Protein AF-A0A368KTF9-F1 (afdb_monomer)

Structure (mmCIF, N/CA/C/O backbone):
data_AF-A0A368KTF9-F1
#
_entry.id   AF-A0A368KTF9-F1
#
loop_
_atom_site.group_PDB
_atom_site.id
_atom_site.type_symbol
_atom_site.label_atom_id
_atom_site.label_alt_id
_atom_site.label_comp_id
_atom_site.label_asym_id
_atom_site.lab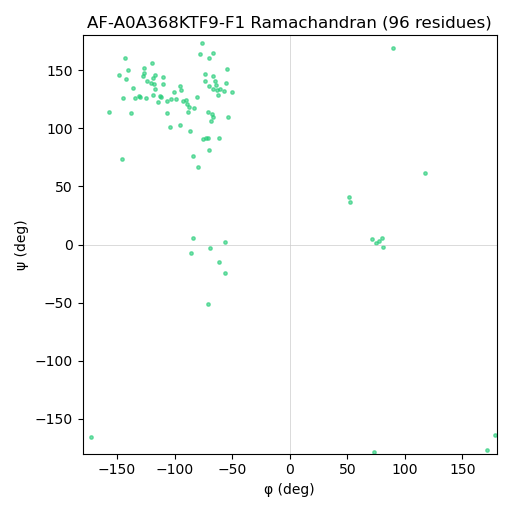el_entity_id
_atom_site.label_seq_id
_atom_site.pdbx_PDB_ins_code
_atom_site.Cartn_x
_atom_site.Cartn_y
_atom_site.Cartn_z
_atom_site.occupancy
_atom_site.B_iso_or_equiv
_atom_site.auth_seq_id
_atom_site.auth_comp_id
_atom_site.auth_asym_id
_atom_site.auth_atom_id
_atom_site.pdbx_PDB_model_num
ATOM 1 N N . MET A 1 1 ? 30.785 -42.432 -39.022 1.00 45.03 1 MET A N 1
ATOM 2 C CA . MET A 1 1 ? 30.966 -41.526 -37.869 1.00 45.03 1 MET A CA 1
ATOM 3 C C . MET A 1 1 ? 30.369 -40.184 -38.248 1.00 45.03 1 MET A C 1
ATOM 5 O O . MET A 1 1 ? 31.052 -39.375 -38.860 1.00 45.03 1 MET A O 1
ATOM 9 N N . THR A 1 2 ? 29.089 -39.973 -37.954 1.00 41.00 2 THR A N 1
ATOM 10 C CA . THR A 1 2 ? 28.430 -38.689 -38.214 1.00 41.00 2 THR A CA 1
ATOM 11 C C . THR A 1 2 ? 27.568 -38.385 -36.999 1.00 41.00 2 THR A C 1
ATOM 13 O O . THR A 1 2 ? 26.686 -39.159 -36.649 1.00 41.00 2 THR A O 1
ATOM 16 N N . SER A 1 3 ? 27.975 -37.333 -36.299 1.00 40.62 3 SER A N 1
ATOM 17 C CA . SER A 1 3 ? 27.625 -36.983 -34.925 1.00 40.62 3 SER A CA 1
ATOM 18 C C . SER A 1 3 ? 26.131 -36.711 -34.725 1.00 40.62 3 SER A C 1
ATOM 20 O O . SER A 1 3 ? 25.543 -35.891 -35.434 1.00 40.62 3 SER A O 1
ATOM 22 N N . GLU A 1 4 ? 25.539 -37.372 -33.730 1.00 46.12 4 GLU A N 1
ATOM 23 C CA . GLU A 1 4 ? 24.207 -37.090 -33.202 1.00 46.12 4 GLU A CA 1
ATOM 24 C C . GLU A 1 4 ? 24.221 -35.734 -32.484 1.00 46.12 4 GLU A C 1
ATOM 26 O O . GLU A 1 4 ? 24.752 -35.589 -31.381 1.00 46.12 4 GLU A O 1
ATOM 31 N N . LYS A 1 5 ? 23.626 -34.712 -33.105 1.00 48.22 5 LYS A N 1
ATOM 32 C CA . LYS A 1 5 ? 23.377 -33.429 -32.441 1.00 48.22 5 LYS A CA 1
ATOM 33 C C . LYS A 1 5 ? 22.197 -33.578 -31.482 1.00 48.22 5 LYS A C 1
ATOM 35 O O . LYS A 1 5 ? 21.050 -33.360 -31.856 1.00 48.22 5 LYS A O 1
ATOM 40 N N . HIS A 1 6 ? 22.498 -33.922 -30.236 1.00 48.19 6 HIS A N 1
ATOM 41 C CA . HIS A 1 6 ? 21.583 -33.736 -29.116 1.00 48.19 6 HIS A CA 1
ATOM 42 C C . HIS A 1 6 ? 21.391 -32.229 -28.873 1.00 48.19 6 HIS A C 1
ATOM 44 O O . HIS A 1 6 ? 22.311 -31.528 -28.455 1.00 48.19 6 HIS A O 1
ATOM 50 N N . PHE A 1 7 ? 20.197 -31.719 -29.182 1.00 59.00 7 PHE A N 1
ATOM 51 C CA . PHE A 1 7 ? 19.770 -30.357 -28.867 1.00 59.00 7 PHE A CA 1
ATOM 52 C C . PHE A 1 7 ? 19.172 -30.355 -27.457 1.00 59.00 7 PHE A C 1
ATOM 54 O O . PHE A 1 7 ? 18.026 -30.749 -27.248 1.00 59.00 7 PHE A O 1
ATOM 61 N N . THR A 1 8 ? 19.977 -29.975 -26.468 1.00 48.00 8 THR A N 1
ATOM 62 C CA . THR A 1 8 ? 19.549 -29.865 -25.071 1.00 48.00 8 THR A CA 1
ATOM 63 C C . THR A 1 8 ? 18.545 -28.722 -24.927 1.00 48.00 8 THR A C 1
ATOM 65 O O . THR A 1 8 ? 18.904 -27.552 -25.048 1.00 48.00 8 THR A O 1
ATOM 68 N N . ILE A 1 9 ? 17.287 -29.045 -24.623 1.00 54.09 9 ILE A N 1
ATOM 69 C CA . ILE A 1 9 ? 16.306 -28.067 -24.142 1.00 54.09 9 ILE A CA 1
ATOM 70 C C . ILE A 1 9 ? 16.700 -27.719 -22.704 1.00 54.09 9 ILE A C 1
ATOM 72 O O . ILE A 1 9 ? 16.303 -28.388 -21.753 1.00 54.09 9 ILE A O 1
ATOM 76 N N . VAL A 1 10 ? 17.508 -26.671 -22.534 1.00 55.19 10 VAL A N 1
ATOM 77 C CA . VAL A 1 10 ? 17.776 -26.067 -21.221 1.00 55.19 10 VAL A CA 1
ATOM 78 C C . VAL A 1 10 ? 16.594 -25.161 -20.862 1.00 55.19 10 VAL A C 1
ATOM 80 O O . VAL A 1 10 ? 16.685 -23.939 -20.835 1.00 55.19 10 VAL A O 1
ATOM 83 N N . GLY A 1 11 ? 15.430 -25.768 -20.649 1.00 53.12 11 GLY A N 1
ATOM 84 C CA . GLY A 1 11 ? 14.258 -25.093 -20.105 1.00 53.12 11 GLY A CA 1
ATOM 85 C C . GLY A 1 11 ? 14.339 -25.077 -18.585 1.00 53.12 11 GLY A C 1
ATOM 86 O O . GLY A 1 11 ? 13.666 -25.869 -17.938 1.00 53.12 11 GLY A O 1
ATOM 87 N N . CYS A 1 12 ? 15.177 -24.219 -18.002 1.00 61.06 12 CYS A N 1
ATOM 88 C CA . CYS A 1 12 ? 15.156 -24.007 -16.554 1.00 61.06 12 CYS A CA 1
ATOM 89 C C . CYS A 1 12 ? 15.483 -22.556 -16.203 1.00 61.06 12 CYS A C 1
ATOM 91 O O . CYS A 1 12 ? 16.556 -22.209 -15.725 1.00 61.06 12 CYS A O 1
ATOM 93 N N . GLY A 1 13 ? 14.514 -21.693 -16.469 1.00 49.16 13 GLY A N 1
ATOM 94 C CA . GLY A 1 13 ? 14.438 -20.362 -15.903 1.00 49.16 13 GLY A CA 1
ATOM 95 C C . GLY A 1 13 ? 12.981 -19.961 -15.972 1.00 49.16 13 GLY A C 1
ATOM 96 O O . GLY A 1 13 ? 12.437 -19.842 -17.066 1.00 49.16 13 GLY A O 1
ATOM 97 N N . LYS A 1 14 ? 12.320 -19.796 -14.821 1.00 50.59 14 LYS A N 1
ATOM 98 C CA . LYS A 1 14 ? 11.083 -19.013 -14.790 1.00 50.59 14 LYS A CA 1
ATOM 99 C C . LYS A 1 14 ? 11.454 -17.680 -15.426 1.00 50.59 14 LYS A C 1
ATOM 101 O O . LYS A 1 14 ? 12.242 -16.941 -14.840 1.00 50.59 14 LYS A O 1
ATOM 106 N N . ALA A 1 15 ? 10.959 -17.417 -16.631 1.00 48.31 15 ALA A N 1
ATOM 107 C CA . ALA A 1 15 ? 11.011 -16.090 -17.205 1.00 48.31 15 ALA A CA 1
ATOM 108 C C . ALA A 1 15 ? 10.192 -15.210 -16.257 1.00 48.31 15 ALA A C 1
ATOM 110 O O . ALA A 1 15 ? 8.967 -15.162 -16.334 1.00 48.31 15 ALA A O 1
ATOM 111 N N . GLY A 1 16 ? 10.865 -14.613 -15.271 1.00 58.62 16 GLY A N 1
ATOM 112 C CA . GLY A 1 16 ? 10.315 -13.466 -14.577 1.00 58.62 16 GLY A CA 1
ATOM 113 C C . GLY A 1 16 ? 9.978 -12.430 -15.640 1.00 58.62 16 GLY A C 1
ATOM 114 O O . GLY A 1 16 ? 10.628 -12.373 -16.684 1.00 58.62 16 GLY A O 1
ATOM 115 N N . ASP A 1 17 ? 8.981 -11.603 -15.373 1.00 67.44 17 ASP A N 1
ATOM 116 C CA . ASP A 1 17 ? 8.581 -10.469 -16.218 1.00 67.44 17 ASP A CA 1
ATOM 117 C C . ASP A 1 17 ? 9.720 -9.457 -16.507 1.00 67.44 17 ASP A C 1
ATOM 119 O O . ASP A 1 17 ? 9.504 -8.454 -17.181 1.00 67.44 17 ASP A O 1
ATOM 123 N N . GLY A 1 18 ? 10.938 -9.716 -16.016 1.00 69.69 18 GLY A N 1
ATOM 124 C CA . GLY A 1 18 ? 12.122 -8.883 -16.170 1.00 69.69 18 GLY A CA 1
ATOM 125 C C . GLY A 1 18 ? 12.111 -7.670 -15.247 1.00 69.69 18 GLY A C 1
ATOM 126 O O . GLY A 1 18 ? 13.034 -6.859 -15.307 1.00 69.69 18 GLY A O 1
ATOM 127 N N . LEU A 1 19 ? 11.094 -7.529 -14.391 1.00 74.94 19 LEU A N 1
ATOM 128 C CA . LEU A 1 19 ? 10.943 -6.373 -13.525 1.00 74.94 19 LEU A CA 1
ATOM 129 C C . LEU A 1 19 ? 11.661 -6.618 -12.202 1.00 74.94 19 LEU A C 1
ATOM 131 O O . LEU A 1 19 ? 11.345 -7.536 -11.446 1.00 74.94 19 LEU A O 1
ATOM 135 N N . HIS A 1 20 ? 12.624 -5.751 -11.904 1.00 85.62 20 HIS A N 1
ATOM 136 C CA . HIS A 1 20 ? 13.218 -5.684 -10.577 1.00 85.62 20 HIS A CA 1
ATOM 137 C C . HIS A 1 20 ? 12.161 -5.238 -9.558 1.00 85.62 20 HIS A C 1
ATOM 139 O O . HIS A 1 20 ? 11.337 -4.375 -9.860 1.00 85.62 20 HIS A O 1
ATOM 145 N N . ARG A 1 21 ? 12.166 -5.814 -8.355 1.00 90.31 21 ARG A N 1
ATOM 146 C CA . ARG A 1 21 ? 11.176 -5.521 -7.313 1.00 90.31 21 ARG A CA 1
ATOM 147 C C . ARG A 1 21 ? 11.861 -5.156 -6.008 1.00 90.31 21 ARG A C 1
ATOM 149 O O . ARG A 1 21 ? 12.910 -5.698 -5.680 1.00 90.31 21 ARG A O 1
ATOM 156 N N . PHE A 1 22 ? 11.240 -4.241 -5.278 1.00 93.38 22 PHE A N 1
ATOM 157 C CA . PHE A 1 22 ? 11.694 -3.753 -3.985 1.00 93.38 22 PHE A CA 1
ATOM 158 C C . PHE A 1 22 ? 10.660 -4.076 -2.916 1.00 93.38 22 PHE A C 1
ATOM 160 O O . PHE A 1 22 ? 9.465 -3.875 -3.138 1.00 93.38 22 PHE A O 1
ATOM 167 N N . SER A 1 23 ? 11.124 -4.516 -1.749 1.00 96.38 23 SER A N 1
ATOM 168 C CA . SER A 1 23 ? 10.276 -4.678 -0.571 1.00 96.38 23 SER A CA 1
ATOM 169 C C . SER A 1 23 ? 9.722 -3.327 -0.122 1.00 96.38 23 SER A C 1
ATOM 171 O O . SER A 1 23 ? 10.474 -2.359 0.023 1.00 96.38 23 SER A O 1
ATOM 173 N N . VAL A 1 24 ? 8.422 -3.273 0.140 1.00 96.81 24 VAL A N 1
ATOM 174 C CA . VAL A 1 24 ? 7.715 -2.115 0.685 1.00 96.81 24 VAL A CA 1
ATOM 175 C C . VAL A 1 24 ? 6.793 -2.580 1.801 1.00 96.81 24 VAL A C 1
ATOM 177 O O . VAL A 1 24 ? 5.946 -3.449 1.607 1.00 96.81 24 VAL A O 1
ATOM 180 N N . SER A 1 25 ? 6.939 -1.972 2.971 1.00 98.06 25 SER A N 1
ATOM 181 C CA . SER A 1 25 ? 6.146 -2.302 4.148 1.00 98.06 25 SER A CA 1
ATOM 182 C C . SER A 1 25 ? 5.812 -1.053 4.954 1.00 98.06 25 SER A C 1
ATOM 184 O O . SER A 1 25 ? 6.434 0.003 4.793 1.00 98.06 25 SER A O 1
ATOM 186 N N . GLY A 1 26 ? 4.793 -1.150 5.802 1.00 97.75 26 GLY A N 1
ATOM 187 C CA . GLY A 1 26 ? 4.401 -0.040 6.659 1.00 97.75 26 GLY A CA 1
ATOM 188 C C . GLY A 1 26 ? 3.094 -0.258 7.405 1.00 97.75 26 GLY A C 1
ATOM 189 O O . GLY A 1 26 ? 2.462 -1.310 7.314 1.00 97.75 26 GLY A O 1
ATOM 190 N N . THR A 1 27 ? 2.695 0.788 8.131 1.00 97.31 27 THR A N 1
ATOM 191 C CA . THR A 1 27 ? 1.471 0.822 8.936 1.00 97.31 27 THR A CA 1
ATOM 192 C C . THR A 1 27 ? 0.516 1.890 8.410 1.00 97.31 27 THR A C 1
ATOM 194 O O . THR A 1 27 ? 0.914 3.032 8.180 1.00 97.31 27 THR A O 1
ATOM 197 N N . VAL A 1 28 ? -0.758 1.541 8.264 1.00 95.62 28 VAL A N 1
ATOM 198 C CA . VAL A 1 28 ? -1.837 2.414 7.801 1.00 95.62 28 VAL A CA 1
ATOM 199 C C . VAL A 1 28 ? -2.795 2.677 8.951 1.00 95.62 28 VAL A C 1
ATOM 201 O O . VAL A 1 28 ? -3.315 1.757 9.583 1.00 95.62 28 VAL A O 1
ATOM 204 N N . THR A 1 29 ? -3.044 3.956 9.211 1.00 93.88 29 THR A N 1
ATOM 205 C CA . THR A 1 29 ? -3.960 4.398 10.261 1.00 93.88 29 THR A CA 1
ATOM 206 C C . THR A 1 29 ? -4.999 5.357 9.701 1.00 93.88 29 THR A C 1
ATOM 208 O O . THR A 1 29 ? -4.750 6.092 8.746 1.00 93.88 29 THR A O 1
ATOM 211 N N . PHE A 1 30 ? -6.170 5.373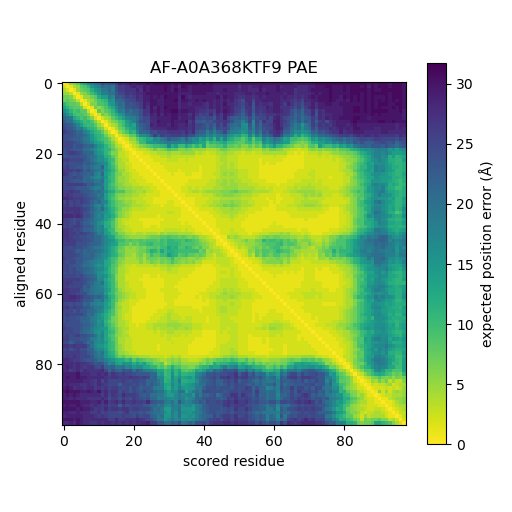 10.326 1.00 89.38 30 PHE A N 1
ATOM 212 C CA . PHE A 1 30 ? -7.209 6.362 10.107 1.00 89.38 30 PHE A CA 1
ATOM 213 C C . PHE A 1 30 ? -7.664 6.897 11.464 1.00 89.38 30 PHE A C 1
ATOM 215 O O . PHE A 1 30 ? -7.971 6.135 12.379 1.00 89.38 30 PHE A O 1
ATOM 222 N N . ARG A 1 31 ? -7.654 8.227 11.626 1.00 89.00 31 ARG A N 1
ATOM 223 C CA . ARG A 1 31 ? -7.946 8.897 12.912 1.00 89.00 31 ARG A CA 1
ATOM 224 C C . ARG A 1 31 ? -7.114 8.343 14.084 1.00 89.00 31 ARG A C 1
ATOM 226 O O . ARG A 1 31 ? -7.628 8.134 15.178 1.00 89.00 31 ARG A O 1
ATOM 233 N N . GLY A 1 32 ? -5.833 8.070 13.830 1.00 90.88 32 GLY A N 1
ATOM 234 C CA . GLY A 1 32 ? -4.886 7.563 14.830 1.00 90.88 32 GLY A CA 1
ATOM 235 C C . GLY A 1 32 ? -5.050 6.084 15.196 1.00 90.88 32 GLY A C 1
ATOM 236 O O . GLY A 1 32 ? -4.294 5.587 16.024 1.00 90.88 32 GLY A O 1
ATOM 237 N N . LYS A 1 33 ? -6.002 5.367 14.588 1.00 91.00 33 LYS A N 1
ATOM 238 C CA . LYS A 1 33 ? -6.224 3.936 14.813 1.00 91.00 33 LYS A CA 1
ATOM 239 C C . LYS A 1 33 ? -5.827 3.131 13.570 1.00 91.00 33 LYS A C 1
ATOM 241 O O . LYS A 1 33 ? -6.143 3.573 12.465 1.00 91.00 33 LYS A O 1
ATOM 246 N N . PRO A 1 34 ? -5.153 1.977 13.710 1.00 93.31 34 PRO A N 1
ATOM 247 C CA . PRO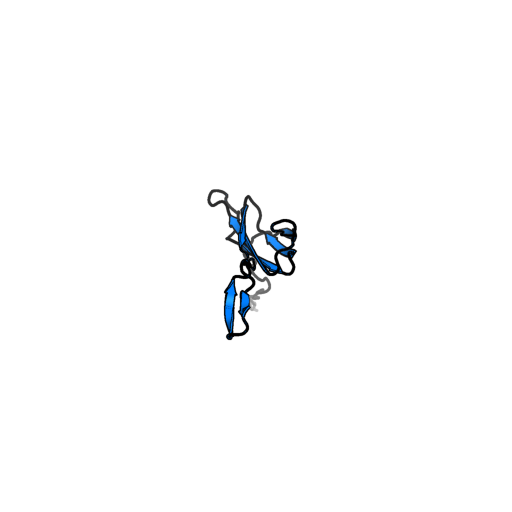 A 1 34 ? -4.905 1.075 12.589 1.00 93.31 34 PRO A CA 1
ATOM 248 C C . PRO A 1 34 ? -6.211 0.685 11.889 1.00 93.31 34 PRO A C 1
ATOM 250 O O . PRO A 1 34 ? -7.220 0.457 12.557 1.00 93.31 34 PRO A O 1
ATOM 253 N N . ILE A 1 35 ? -6.204 0.634 10.556 1.00 92.06 35 ILE A N 1
ATOM 254 C CA . ILE A 1 35 ? -7.327 0.047 9.808 1.00 92.06 35 ILE A CA 1
ATOM 255 C C . ILE A 1 35 ? -7.289 -1.477 9.960 1.00 92.06 35 ILE A C 1
ATOM 257 O O . ILE A 1 35 ? -6.211 -2.056 9.956 1.00 92.06 35 ILE A O 1
ATOM 261 N N . GLU A 1 36 ? -8.435 -2.136 10.109 1.00 91.44 36 GLU A N 1
ATOM 262 C CA . GLU A 1 36 ? -8.471 -3.592 10.321 1.00 91.44 36 GLU A CA 1
ATOM 263 C C . GLU A 1 36 ? -8.089 -4.348 9.043 1.00 91.44 36 GLU A C 1
ATOM 265 O O . GLU A 1 36 ? -7.147 -5.140 9.040 1.00 91.44 36 GLU A O 1
ATOM 270 N N . GLU A 1 37 ? -8.744 -4.006 7.934 1.00 94.12 37 GLU A N 1
ATOM 271 C CA . GLU A 1 37 ? -8.508 -4.599 6.622 1.00 94.12 37 GLU A CA 1
ATOM 272 C C . GLU A 1 37 ? -8.560 -3.542 5.517 1.00 94.12 37 GLU A C 1
ATOM 274 O O . GLU A 1 37 ? -9.278 -2.538 5.593 1.00 94.12 37 GLU A O 1
ATOM 279 N N . GLY A 1 38 ? -7.806 -3.784 4.449 1.00 94.81 38 GLY A N 1
ATOM 280 C CA . GLY A 1 38 ? -7.831 -2.941 3.265 1.00 94.81 38 GLY A CA 1
ATOM 281 C C . GLY A 1 38 ? -6.858 -3.401 2.192 1.00 94.81 38 GLY A C 1
ATOM 282 O O . GLY A 1 38 ? -6.345 -4.519 2.206 1.00 94.81 38 GLY A O 1
ATOM 283 N N . LYS A 1 39 ? -6.586 -2.509 1.246 1.00 97.38 39 LYS A N 1
ATOM 284 C CA . LYS A 1 39 ? -5.555 -2.692 0.227 1.00 97.38 39 LYS A CA 1
ATOM 285 C C . LYS A 1 39 ? -4.843 -1.384 -0.079 1.00 97.38 39 LYS A C 1
ATOM 287 O O . LYS A 1 39 ? -5.461 -0.320 -0.153 1.00 97.38 39 LYS A O 1
ATOM 292 N N . LEU A 1 40 ? -3.546 -1.497 -0.302 1.00 98.19 40 LEU A N 1
ATOM 293 C CA . LEU A 1 40 ? -2.696 -0.495 -0.912 1.00 98.19 40 LEU A CA 1
ATOM 294 C C . LEU A 1 40 ? -2.646 -0.769 -2.418 1.00 98.19 40 LEU A C 1
ATOM 296 O O . LEU A 1 40 ? -2.268 -1.857 -2.844 1.00 98.19 40 LEU A O 1
ATOM 300 N N . VAL A 1 41 ? -3.014 0.219 -3.224 1.00 98.00 41 VAL A N 1
ATOM 301 C CA . VAL A 1 41 ? -2.870 0.201 -4.679 1.00 98.00 41 VAL A CA 1
ATOM 302 C C . VAL A 1 41 ? -1.734 1.144 -5.065 1.00 98.00 41 VAL A C 1
ATOM 304 O O . VAL A 1 41 ? -1.750 2.330 -4.731 1.00 98.00 41 VAL A O 1
ATOM 307 N N . LEU A 1 42 ? -0.743 0.604 -5.772 1.00 96.94 42 LEU A N 1
ATOM 308 C CA . LEU A 1 42 ? 0.387 1.336 -6.333 1.00 96.94 42 LEU A CA 1
ATOM 309 C C . LEU A 1 42 ? 0.161 1.497 -7.832 1.00 96.94 42 LEU A C 1
ATOM 311 O O . LEU A 1 42 ? 0.370 0.563 -8.607 1.00 96.94 42 LEU A O 1
ATOM 315 N N . MET A 1 43 ? -0.285 2.682 -8.240 1.00 95.69 43 MET A N 1
ATOM 316 C CA . MET A 1 43 ? -0.508 2.998 -9.647 1.00 95.69 43 MET A CA 1
ATOM 317 C C . MET A 1 43 ? 0.758 3.593 -10.276 1.00 95.69 43 MET A C 1
ATOM 319 O O . MET A 1 43 ? 1.254 4.612 -9.784 1.00 95.69 43 MET A O 1
ATOM 323 N N . PRO A 1 44 ? 1.287 3.014 -11.366 1.00 92.50 44 PRO A N 1
ATOM 324 C CA . PRO A 1 44 ? 2.434 3.565 -12.075 1.00 92.50 44 PRO A CA 1
ATOM 325 C C . PRO A 1 44 ? 2.082 4.897 -12.743 1.00 92.50 44 PRO A C 1
ATOM 327 O O . PRO A 1 44 ? 0.974 5.092 -13.249 1.00 92.50 44 PRO A O 1
ATOM 330 N N . ASN A 1 45 ? 3.041 5.820 -12.790 1.00 87.56 45 ASN A N 1
ATOM 331 C CA . ASN A 1 45 ? 2.926 6.975 -13.670 1.00 87.56 45 ASN A CA 1
ATOM 332 C C . ASN A 1 45 ? 3.100 6.517 -15.127 1.00 87.56 45 ASN A C 1
ATOM 334 O O . ASN A 1 45 ? 4.189 6.108 -15.517 1.00 87.56 45 ASN A O 1
ATOM 338 N N . SER A 1 46 ? 2.048 6.624 -15.943 1.00 77.25 46 SER A N 1
ATOM 339 C CA . SER A 1 46 ? 2.053 6.162 -17.341 1.00 77.25 46 SER A CA 1
ATOM 340 C C . SER A 1 46 ? 3.072 6.867 -18.243 1.00 77.25 46 SER A C 1
ATOM 342 O O . SER A 1 46 ? 3.361 6.377 -19.331 1.00 77.25 46 SER A O 1
ATOM 344 N N . LYS A 1 47 ? 3.632 8.005 -17.808 1.00 84.94 47 LYS A N 1
ATOM 345 C CA . LYS A 1 47 ? 4.684 8.734 -18.533 1.00 84.94 47 LYS A CA 1
ATOM 346 C C . LYS A 1 47 ? 6.100 8.223 -18.241 1.00 84.94 47 LYS A C 1
ATOM 348 O O . LYS A 1 47 ? 7.042 8.695 -18.869 1.00 84.94 47 LYS A O 1
ATOM 353 N N . GLU A 1 48 ? 6.269 7.309 -17.288 1.00 84.00 48 GLU A N 1
ATOM 354 C CA . GLU A 1 48 ? 7.570 6.782 -16.874 1.00 84.00 48 GLU A CA 1
ATOM 355 C C . GLU A 1 48 ? 7.755 5.352 -17.396 1.00 84.00 48 GLU A C 1
ATOM 357 O O . GLU A 1 48 ? 7.058 4.419 -16.993 1.00 84.00 48 GLU A O 1
ATOM 362 N N . ALA A 1 49 ? 8.700 5.174 -18.321 1.00 79.56 49 ALA A N 1
ATOM 363 C CA . ALA A 1 49 ? 9.042 3.855 -18.837 1.00 79.56 49 ALA A CA 1
ATOM 364 C C . ALA A 1 49 ? 9.621 2.975 -17.717 1.00 79.56 49 ALA A C 1
ATOM 366 O O . ALA A 1 49 ? 10.438 3.428 -16.921 1.00 79.56 49 ALA A O 1
ATOM 367 N N . GLY A 1 50 ? 9.206 1.707 -17.663 1.00 77.38 50 GLY A N 1
ATOM 368 C CA . GLY A 1 50 ? 9.689 0.758 -16.654 1.00 77.38 50 GLY A CA 1
ATOM 369 C C . GLY A 1 50 ? 9.019 0.871 -15.280 1.00 77.38 50 GLY A C 1
ATOM 370 O O . GLY A 1 50 ? 9.395 0.133 -14.374 1.00 77.38 50 GLY A O 1
ATOM 371 N N . ALA A 1 51 ? 7.992 1.718 -15.124 1.00 84.69 51 ALA A N 1
ATOM 372 C CA . ALA A 1 51 ? 7.263 1.874 -13.862 1.00 84.69 51 ALA A CA 1
ATOM 373 C C . ALA A 1 51 ? 6.407 0.656 -13.456 1.00 84.69 51 ALA A C 1
ATOM 375 O O . ALA A 1 51 ? 5.806 0.685 -12.384 1.00 84.69 51 ALA A O 1
ATOM 376 N N . GLY A 1 52 ? 6.355 -0.385 -14.293 1.00 88.00 52 GLY A N 1
ATOM 377 C CA . GLY A 1 52 ? 5.612 -1.618 -14.044 1.00 88.00 52 GLY A CA 1
ATOM 378 C C . GLY A 1 52 ? 4.091 -1.470 -14.179 1.00 88.00 52 GLY A C 1
ATOM 379 O O . GLY A 1 52 ? 3.596 -0.400 -14.535 1.00 88.00 52 GLY A O 1
ATOM 380 N N . PRO A 1 53 ? 3.336 -2.556 -13.943 1.00 91.19 53 PRO A N 1
ATOM 381 C CA . PRO A 1 53 ? 1.878 -2.522 -13.886 1.00 91.19 53 PRO A CA 1
ATOM 382 C C . PRO A 1 53 ? 1.379 -1.918 -12.563 1.00 91.19 53 PRO A C 1
ATOM 384 O O . PRO A 1 53 ? 2.147 -1.686 -11.631 1.00 91.19 53 PRO A O 1
ATOM 387 N N . THR A 1 54 ? 0.064 -1.717 -12.452 1.00 93.88 54 THR A N 1
ATOM 388 C CA . THR A 1 54 ? -0.579 -1.478 -11.151 1.00 93.88 54 THR A CA 1
ATOM 389 C C . THR A 1 54 ? -0.358 -2.673 -10.229 1.00 93.88 54 THR A C 1
ATOM 391 O O . THR A 1 54 ? -0.572 -3.817 -10.632 1.00 93.88 54 THR A O 1
ATOM 394 N N . GLN A 1 55 ? 0.026 -2.407 -8.982 1.00 95.12 55 GLN A N 1
ATOM 395 C CA . GLN A 1 55 ? 0.241 -3.435 -7.963 1.00 95.12 55 GLN A CA 1
ATOM 396 C C . GLN A 1 55 ? -0.734 -3.246 -6.803 1.00 95.12 55 GLN A C 1
ATOM 398 O O . GLN A 1 55 ? -1.093 -2.119 -6.462 1.00 95.12 55 GLN A O 1
ATOM 403 N N . VAL A 1 56 ? -1.170 -4.354 -6.205 1.00 97.62 56 VAL A N 1
ATOM 404 C CA . VAL A 1 56 ? -2.090 -4.363 -5.065 1.00 97.62 56 VAL A CA 1
ATOM 405 C C . VAL A 1 56 ? -1.450 -5.159 -3.938 1.00 97.62 56 VAL A C 1
ATOM 407 O O . VAL A 1 56 ? -1.062 -6.306 -4.142 1.00 97.62 56 VAL A O 1
ATOM 410 N N . ILE A 1 57 ? -1.347 -4.546 -2.763 1.00 98.25 57 ILE A N 1
ATOM 411 C CA . ILE A 1 57 ? -0.821 -5.158 -1.543 1.00 98.25 57 ILE A CA 1
ATOM 412 C C . ILE A 1 57 ? -1.941 -5.134 -0.506 1.00 98.25 57 ILE A C 1
ATOM 414 O O . ILE A 1 57 ? -2.568 -4.096 -0.289 1.00 98.25 57 ILE A O 1
ATOM 418 N N . MET A 1 58 ? -2.226 -6.277 0.109 1.00 97.88 58 MET A N 1
ATOM 419 C CA . MET A 1 58 ? -3.264 -6.366 1.134 1.00 97.88 58 MET A CA 1
ATOM 420 C C . MET A 1 58 ? -2.793 -5.721 2.436 1.00 97.88 58 MET A C 1
ATOM 422 O O . MET A 1 58 ? -1.610 -5.763 2.769 1.00 97.88 58 MET A O 1
ATOM 426 N N . ILE A 1 59 ? -3.735 -5.128 3.162 1.00 97.56 59 ILE A N 1
ATOM 427 C CA . ILE A 1 59 ? -3.512 -4.571 4.492 1.00 97.56 59 ILE A CA 1
ATOM 428 C C . ILE A 1 59 ? -4.301 -5.421 5.477 1.00 97.56 59 ILE A C 1
ATOM 430 O O . ILE A 1 59 ? -5.504 -5.604 5.292 1.00 97.56 59 ILE A O 1
ATOM 434 N N . ALA A 1 60 ? -3.631 -5.903 6.517 1.00 95.88 60 ALA A N 1
ATOM 435 C CA . ALA A 1 60 ? -4.238 -6.652 7.609 1.00 95.88 60 ALA A CA 1
ATOM 436 C C . ALA A 1 60 ? -3.682 -6.144 8.940 1.00 95.88 60 ALA A C 1
ATOM 438 O O . ALA A 1 60 ? -2.475 -5.941 9.072 1.00 95.88 60 ALA A O 1
ATOM 439 N N . ASN A 1 61 ? -4.552 -5.918 9.926 1.00 94.50 61 ASN A N 1
ATOM 440 C CA . ASN A 1 61 ? -4.182 -5.358 11.233 1.00 94.50 61 ASN A CA 1
ATOM 441 C C . ASN A 1 61 ? -3.382 -4.048 11.110 1.00 94.50 61 ASN A C 1
ATOM 443 O O . ASN A 1 61 ? -2.433 -3.785 11.849 1.00 94.50 61 ASN A O 1
ATOM 447 N N . GLY A 1 62 ? -3.743 -3.240 10.116 1.00 95.31 62 GLY A N 1
ATOM 448 C CA . GLY A 1 62 ? -3.098 -1.979 9.785 1.00 95.31 62 GLY A CA 1
ATOM 449 C C . GLY A 1 62 ? -1.718 -2.116 9.166 1.00 95.31 62 GLY A C 1
ATOM 450 O O . GLY A 1 62 ? -1.090 -1.092 8.946 1.00 95.31 62 GLY A O 1
ATOM 451 N N . GLN A 1 63 ? -1.232 -3.319 8.873 1.00 98.19 63 GLN A N 1
ATOM 452 C CA . GLN A 1 63 ? 0.091 -3.542 8.302 1.00 98.19 63 GLN A CA 1
ATOM 453 C C . GLN A 1 63 ? -0.006 -4.014 6.857 1.00 98.19 63 GLN A C 1
ATOM 455 O O . GLN A 1 63 ? -0.902 -4.777 6.499 1.00 98.19 63 GLN A O 1
ATOM 460 N N . PHE A 1 64 ? 0.940 -3.573 6.035 1.00 98.12 64 PHE A N 1
ATOM 461 C CA . PHE A 1 64 ? 1.200 -4.163 4.729 1.00 98.12 64 PHE A CA 1
ATOM 462 C C . PHE A 1 64 ? 2.674 -4.531 4.613 1.00 98.12 64 PHE A C 1
ATOM 464 O O . PHE A 1 64 ? 3.545 -3.841 5.145 1.00 98.12 64 PHE A O 1
ATOM 471 N N . ASP A 1 65 ? 2.925 -5.601 3.874 1.00 98.06 65 ASP A N 1
ATOM 472 C CA . ASP A 1 65 ? 4.246 -6.045 3.454 1.00 98.06 65 ASP A CA 1
ATOM 473 C C . ASP A 1 65 ? 4.100 -6.652 2.056 1.00 98.06 65 ASP A C 1
ATOM 475 O O . ASP A 1 65 ? 3.217 -7.480 1.813 1.00 98.06 65 ASP A O 1
ATOM 479 N N . GLY A 1 66 ? 4.889 -6.171 1.105 1.00 96.69 66 GLY A N 1
ATOM 480 C CA . GLY A 1 66 ? 4.794 -6.593 -0.281 1.00 96.69 66 GLY A CA 1
ATOM 481 C C . GLY A 1 66 ? 5.907 -6.031 -1.147 1.00 96.69 66 GLY A C 1
ATOM 482 O O . GLY A 1 66 ? 6.919 -5.526 -0.668 1.00 96.69 66 GLY A O 1
ATOM 483 N N . GLU A 1 67 ? 5.714 -6.122 -2.458 1.00 95.56 67 GLU A N 1
ATOM 484 C CA . GLU A 1 67 ? 6.717 -5.732 -3.443 1.00 95.56 67 GLU A CA 1
ATOM 485 C C . GLU A 1 67 ? 6.217 -4.595 -4.340 1.00 95.56 67 GLU A C 1
ATOM 487 O O . GLU A 1 67 ? 5.061 -4.582 -4.763 1.00 95.56 67 GLU A O 1
ATOM 492 N N . SER A 1 68 ? 7.114 -3.678 -4.703 1.00 94.50 68 SER A N 1
ATOM 493 C CA . SER A 1 68 ?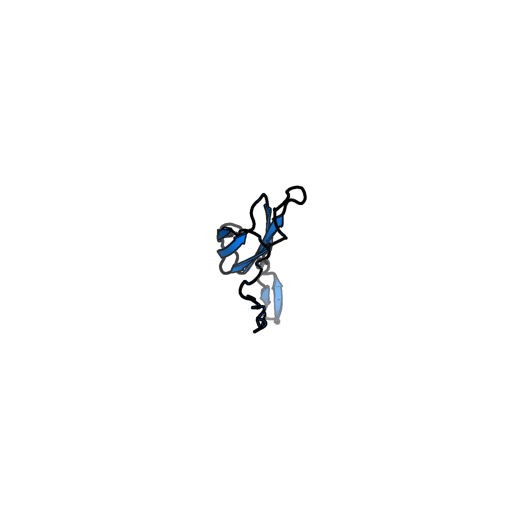 6.889 -2.625 -5.696 1.00 94.50 68 SER A CA 1
ATOM 494 C C . SER A 1 68 ? 7.937 -2.689 -6.800 1.00 94.50 68 SER A C 1
ATOM 496 O O . SER A 1 68 ? 9.126 -2.872 -6.554 1.00 94.50 68 SER A O 1
ATOM 498 N N . THR A 1 69 ? 7.502 -2.465 -8.029 1.00 93.44 69 THR A N 1
ATOM 499 C CA . THR A 1 69 ? 8.375 -2.166 -9.166 1.00 93.44 69 THR A CA 1
ATOM 500 C C . THR A 1 69 ? 8.996 -0.766 -9.022 1.00 93.44 69 THR A C 1
ATOM 502 O O . THR A 1 69 ? 8.461 0.066 -8.272 1.00 93.44 69 THR A O 1
ATOM 505 N N . PRO A 1 70 ? 10.108 -0.466 -9.724 1.00 90.38 70 PRO A N 1
ATOM 506 C CA . PRO A 1 70 ? 10.806 0.813 -9.632 1.00 90.38 70 PRO A CA 1
ATOM 507 C C . PRO A 1 70 ? 9.960 1.957 -10.195 1.00 90.38 70 PRO A C 1
ATOM 509 O O . PRO A 1 70 ? 9.006 1.730 -10.936 1.00 90.38 70 PRO A O 1
ATOM 512 N N . GLY A 1 71 ? 10.340 3.196 -9.892 1.00 90.44 71 GLY A N 1
ATOM 513 C CA . GLY A 1 71 ? 9.741 4.395 -10.484 1.00 90.44 71 GLY A CA 1
ATOM 514 C C . GLY A 1 71 ? 8.544 4.948 -9.717 1.00 90.44 71 GLY A C 1
ATOM 515 O O . GLY A 1 71 ? 8.027 4.316 -8.789 1.00 90.44 71 GLY A O 1
ATOM 516 N N . LYS A 1 72 ? 8.097 6.153 -10.085 1.00 92.81 72 LYS A N 1
ATOM 517 C CA . LYS A 1 72 ? 7.101 6.901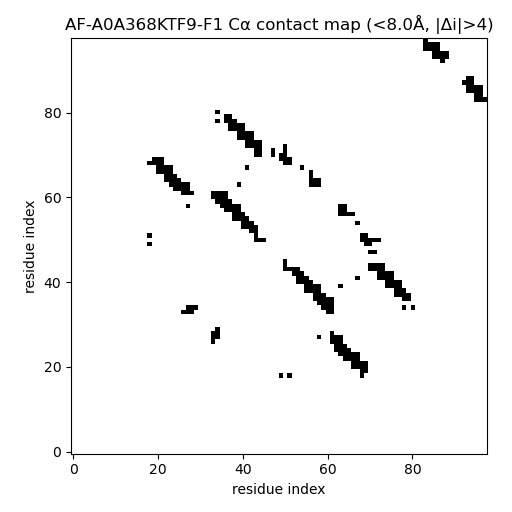 -9.304 1.00 92.81 72 LYS A CA 1
ATOM 518 C C . LYS A 1 72 ? 5.742 6.201 -9.302 1.00 92.81 72 LYS A C 1
ATOM 520 O O . LYS A 1 72 ? 5.227 5.799 -10.348 1.00 92.81 72 LYS A O 1
ATOM 525 N N . LYS A 1 73 ? 5.140 6.112 -8.114 1.00 94.31 73 LYS A N 1
ATOM 526 C CA . LYS A 1 73 ? 3.818 5.520 -7.891 1.00 94.31 73 LYS A CA 1
ATOM 527 C C . LYS A 1 73 ? 2.869 6.541 -7.279 1.00 94.31 73 LYS A C 1
ATOM 529 O O . LYS A 1 73 ? 3.249 7.277 -6.369 1.00 94.31 73 LYS A O 1
ATOM 534 N N . ARG A 1 74 ? 1.619 6.550 -7.740 1.00 95.31 74 ARG A N 1
ATOM 535 C CA . ARG A 1 74 ? 0.504 7.089 -6.959 1.00 95.31 74 ARG A CA 1
ATOM 536 C C . ARG A 1 74 ? 0.083 6.015 -5.955 1.00 95.31 74 ARG A C 1
ATOM 538 O O . ARG A 1 74 ? -0.158 4.873 -6.337 1.00 95.31 74 ARG A O 1
ATOM 545 N N . VAL A 1 75 ? 0.030 6.404 -4.687 1.00 96.06 75 VAL A N 1
ATOM 546 C CA . VAL A 1 75 ? -0.321 5.543 -3.553 1.00 96.06 75 VAL A CA 1
ATOM 547 C C . VAL A 1 75 ? -1.785 5.775 -3.204 1.00 96.06 75 VAL A C 1
ATOM 549 O O . VAL A 1 75 ? -2.186 6.911 -2.946 1.00 96.06 75 VAL A O 1
ATOM 552 N N . GLU A 1 76 ? -2.574 4.706 -3.181 1.00 97.12 76 GLU A N 1
ATOM 553 C CA . GLU A 1 76 ? -3.983 4.750 -2.789 1.00 97.12 76 GLU A CA 1
ATOM 554 C C . GLU A 1 76 ? -4.300 3.667 -1.768 1.00 97.12 76 GLU A C 1
ATOM 556 O O . GLU A 1 76 ? -4.046 2.488 -1.998 1.00 97.12 76 GLU A O 1
ATOM 561 N N . PHE A 1 77 ? -4.908 4.069 -0.656 1.00 95.81 77 PHE A N 1
ATOM 562 C CA . PHE A 1 77 ? -5.403 3.151 0.360 1.00 95.81 77 PHE A CA 1
ATOM 563 C C . PHE A 1 77 ? -6.918 3.026 0.234 1.00 95.81 77 PHE A C 1
ATOM 565 O O . PHE A 1 77 ? -7.635 4.025 0.276 1.00 95.81 77 PHE A O 1
ATOM 572 N N . TYR A 1 78 ? -7.398 1.795 0.102 1.00 94.12 78 TYR A N 1
ATOM 573 C CA . TYR A 1 78 ? -8.816 1.460 0.127 1.00 94.12 78 TYR A CA 1
ATOM 574 C C . TYR A 1 78 ? -9.085 0.610 1.361 1.00 94.12 78 TYR A C 1
ATOM 576 O O . TYR A 1 78 ? -8.481 -0.449 1.517 1.00 94.12 78 TYR A O 1
ATOM 584 N N . ALA A 1 79 ? -9.989 1.057 2.224 1.00 89.88 79 ALA A N 1
ATOM 585 C CA . ALA A 1 79 ? -10.379 0.330 3.423 1.00 89.88 79 ALA A CA 1
ATOM 586 C C . ALA A 1 79 ? -11.842 0.621 3.754 1.00 89.88 79 ALA A C 1
ATOM 588 O O . ALA A 1 79 ? -12.322 1.737 3.538 1.00 89.88 79 ALA A O 1
ATOM 589 N N . SER A 1 80 ? -12.529 -0.378 4.299 1.0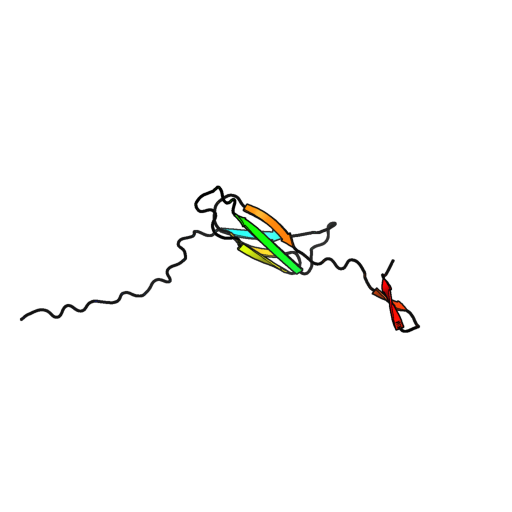0 79.69 80 SER A N 1
ATOM 590 C CA . SER A 1 80 ? -13.842 -0.191 4.907 1.00 79.69 80 SER A CA 1
ATOM 591 C C . SER A 1 80 ? -13.623 0.185 6.364 1.00 79.69 80 SER A C 1
ATOM 593 O O . SER A 1 80 ? -13.034 -0.577 7.124 1.00 79.69 80 SER A O 1
ATOM 595 N N . TRP A 1 81 ? -14.072 1.370 6.762 1.00 70.62 81 TRP A N 1
ATOM 596 C CA . TRP A 1 81 ? -14.088 1.746 8.170 1.00 70.62 81 TRP A CA 1
ATOM 597 C C . TRP A 1 81 ? -15.466 1.413 8.739 1.00 70.62 81 TRP A C 1
ATOM 599 O O . TRP A 1 81 ? -16.447 1.783 8.100 1.00 70.62 81 TRP A O 1
ATOM 609 N N . PRO A 1 82 ? -15.596 0.769 9.910 1.00 67.50 82 PRO A N 1
ATOM 610 C CA . PRO A 1 82 ? -16.891 0.597 10.557 1.00 67.50 82 PRO A CA 1
ATOM 611 C C . PRO A 1 82 ? -17.382 1.954 11.083 1.00 67.50 82 PRO A C 1
ATOM 613 O O . PRO A 1 82 ? -17.212 2.314 12.24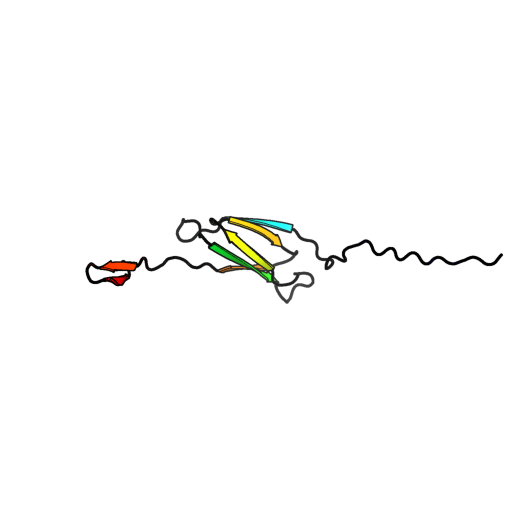6 1.00 67.50 82 PRO A O 1
ATOM 616 N N . ASN A 1 83 ? -17.961 2.761 10.200 1.00 64.62 83 ASN A N 1
ATOM 617 C CA . ASN A 1 83 ? -18.758 3.929 10.535 1.00 64.62 83 ASN A CA 1
ATOM 618 C C . ASN A 1 83 ? -20.234 3.514 10.534 1.00 64.62 83 ASN A C 1
ATOM 620 O O . ASN A 1 83 ? -20.849 3.340 9.489 1.00 64.62 83 ASN A O 1
ATOM 624 N N . GLY A 1 84 ? -20.790 3.336 11.733 1.00 60.66 84 GLY A N 1
ATOM 625 C CA . GLY A 1 84 ? -22.169 2.891 11.932 1.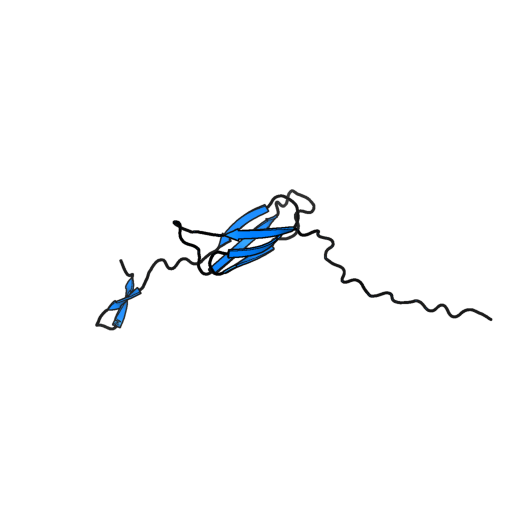00 60.66 84 GLY A CA 1
ATOM 626 C C . GLY A 1 84 ? -22.235 1.561 12.663 1.00 60.66 84 GLY A C 1
ATOM 627 O O . GLY A 1 84 ? -22.766 0.584 12.136 1.00 60.66 84 GLY A O 1
ATOM 628 N N . LYS A 1 85 ? -21.722 1.526 13.902 1.00 62.03 85 LYS A N 1
ATOM 629 C CA . LYS A 1 85 ? -22.154 0.493 14.848 1.00 62.03 85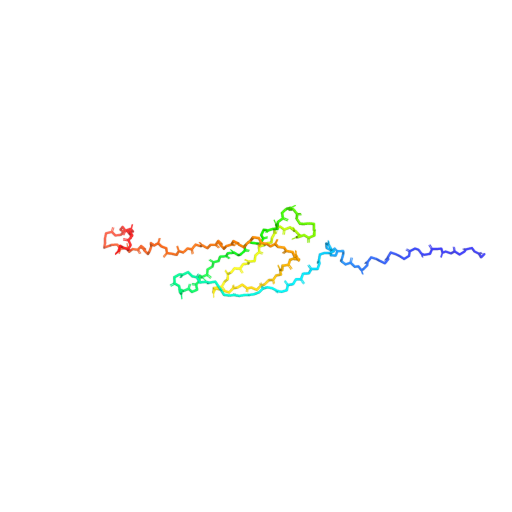 LYS A CA 1
ATOM 630 C C . LYS A 1 85 ? -23.683 0.510 14.827 1.00 62.03 85 LYS A C 1
ATOM 632 O O . LYS A 1 85 ? -24.275 1.582 14.794 1.00 62.03 85 LYS A O 1
ATOM 637 N N . ARG A 1 86 ? -24.327 -0.646 14.699 1.00 67.06 86 ARG A N 1
ATOM 638 C CA . ARG A 1 86 ? -25.785 -0.730 14.798 1.00 67.06 86 ARG A CA 1
ATOM 639 C C . ARG A 1 86 ? -26.110 -1.237 16.186 1.00 67.06 86 ARG A C 1
ATOM 641 O O . ARG A 1 86 ? -25.498 -2.206 16.632 1.00 67.06 86 ARG A O 1
ATOM 648 N N . ILE A 1 87 ? -27.021 -0.564 16.872 1.00 74.06 87 ILE A N 1
ATOM 649 C CA . ILE A 1 87 ? -27.588 -1.082 18.112 1.00 74.06 87 ILE A CA 1
ATOM 650 C C . ILE A 1 87 ? -28.902 -1.786 17.788 1.00 74.06 87 ILE A C 1
ATOM 652 O O . ILE A 1 87 ? -29.711 -1.296 16.993 1.00 74.06 87 ILE A O 1
ATOM 656 N N . THR A 1 88 ? -29.092 -2.953 18.397 1.00 78.75 88 THR A N 1
ATOM 657 C CA . THR A 1 88 ? -30.374 -3.658 18.404 1.00 78.75 88 THR A CA 1
ATOM 658 C C . THR A 1 88 ? -31.222 -3.055 19.516 1.00 78.75 88 THR A C 1
ATOM 660 O O . THR A 1 88 ? -30.827 -3.114 20.679 1.00 78.75 88 THR A O 1
ATOM 663 N N . TRP A 1 89 ? -32.356 -2.449 19.172 1.00 75.19 89 TRP A N 1
ATOM 664 C CA . TRP A 1 89 ? -33.330 -1.969 20.160 1.00 75.19 89 TRP A CA 1
ATOM 665 C C . TRP A 1 89 ? -34.153 -3.146 20.702 1.00 75.19 89 TRP A C 1
ATOM 667 O O . TRP A 1 89 ? -34.162 -4.219 20.099 1.00 75.19 89 TRP A O 1
ATOM 677 N N . GLU A 1 90 ? -34.852 -2.966 21.828 1.00 82.88 90 GLU A N 1
ATOM 678 C CA . GLU A 1 90 ? -35.677 -4.024 22.452 1.00 82.88 90 GLU A CA 1
ATOM 679 C C . GLU A 1 90 ? -36.745 -4.604 21.505 1.00 82.88 90 GLU A C 1
ATOM 681 O O . GLU A 1 90 ? -37.140 -5.758 21.639 1.00 82.88 90 GLU A O 1
ATOM 686 N N . ASP A 1 91 ? -37.166 -3.832 20.502 1.00 84.62 91 ASP A N 1
ATOM 687 C CA . ASP A 1 91 ? -38.107 -4.242 19.453 1.00 84.62 91 ASP A CA 1
ATOM 688 C C . ASP A 1 91 ? -37.459 -4.988 18.265 1.00 84.62 91 ASP A C 1
ATOM 690 O O . ASP A 1 91 ? -38.125 -5.281 17.271 1.00 84.62 91 ASP A O 1
ATOM 694 N N . GLY A 1 92 ? -36.159 -5.285 18.343 1.00 81.94 92 GLY A N 1
ATOM 695 C CA . GLY A 1 92 ? -35.401 -6.012 17.325 1.00 81.94 92 GLY A CA 1
ATOM 696 C C . GLY A 1 92 ? -34.933 -5.166 16.137 1.00 81.94 92 GLY A C 1
ATOM 697 O O . GLY A 1 92 ? -34.228 -5.682 15.263 1.00 81.94 92 GLY A O 1
ATOM 698 N N . ARG A 1 93 ? -35.268 -3.870 16.075 1.00 84.94 93 ARG A N 1
ATOM 699 C CA . ARG A 1 93 ? -34.788 -2.994 15.000 1.00 84.94 93 ARG A CA 1
ATOM 700 C C . ARG A 1 93 ? -33.295 -2.725 15.149 1.00 84.94 93 ARG A C 1
ATOM 702 O O . ARG A 1 93 ? -32.791 -2.417 16.226 1.00 84.94 93 ARG A O 1
ATOM 709 N N . GLN A 1 94 ? -32.598 -2.790 14.020 1.00 82.19 94 GLN A N 1
ATOM 710 C CA . GLN A 1 94 ? -31.208 -2.369 13.895 1.00 82.19 94 GLN A CA 1
ATOM 711 C C . GLN A 1 94 ? -31.182 -0.881 13.546 1.00 82.19 94 GLN A C 1
ATOM 713 O O . GLN A 1 94 ? -31.573 -0.525 12.432 1.00 82.19 94 GLN A O 1
ATOM 718 N N . VAL A 1 95 ? -30.678 -0.014 14.419 1.00 79.44 95 VAL A N 1
ATOM 719 C CA . VAL A 1 95 ? -30.522 1.422 14.111 1.00 79.44 95 VAL A CA 1
ATOM 720 C C . VAL A 1 95 ? -29.058 1.848 14.205 1.00 79.44 95 VAL A C 1
ATOM 722 O O . VAL A 1 95 ? -28.291 1.175 14.893 1.00 79.44 95 VAL A O 1
ATOM 725 N N . PRO A 1 96 ? -28.645 2.930 13.524 1.00 74.38 96 PRO A N 1
ATOM 726 C CA . PRO A 1 96 ? -27.317 3.504 13.720 1.00 74.38 96 PRO A CA 1
ATOM 727 C C . PRO A 1 96 ? -27.092 3.892 15.192 1.00 74.38 96 PRO A C 1
ATOM 729 O O . PRO A 1 96 ? -27.950 4.529 15.795 1.00 74.38 96 PRO A O 1
ATOM 732 N N . ASP A 1 97 ? -25.948 3.500 15.748 1.00 67.62 97 ASP A N 1
ATOM 733 C CA . ASP A 1 97 ? -25.395 3.960 17.028 1.00 67.62 97 ASP A CA 1
ATOM 734 C C . ASP A 1 97 ? -24.936 5.408 16.811 1.00 67.62 97 ASP A C 1
ATOM 736 O O . ASP A 1 97 ? -23.863 5.652 16.248 1.00 67.62 97 ASP A O 1
ATOM 740 N N . SER A 1 98 ? -25.848 6.341 17.093 1.00 64.50 98 SER A N 1
ATOM 741 C CA . SER A 1 98 ? -25.677 7.790 16.940 1.00 64.50 98 SER A CA 1
ATOM 742 C C . SER A 1 98 ? -24.795 8.384 18.026 1.00 64.50 98 SER A C 1
ATOM 744 O O . SER A 1 98 ? -25.084 8.081 19.206 1.00 64.50 98 SER A O 1
#

Radius of gyration: 24.34 Å; Cα contacts (8 Å, |Δi|>4): 159; chains: 1; bounding box: 69×50×61 Å

Mean predicted aligned error: 12.37 Å

pLDDT: mean 81.66, std 16.96, range [40.62, 98.25]

Nearest PDB structures (foldseek):
  2ha1-assembly1_A  TM=3.624E-01  e=7.552E+00  Homo sapiens
  8wa2-assembly1_D  TM=4.391E-01  e=5.757E+00  Chlamydomonas reinhardtii
  2mnu-assembly1_A  TM=3.318E-01  e=3.729E+00  Homo sapiens

Secondary structure (DSSP, 8-state):
-----------------S---EEEEEE-EETTEE-SEEEEEEEE-TTSTT--S-EEEEEETTEEEEEE-SS-EEEEEEE-----PEEEPTTS-EEE--

Foldseek 3Di:
DDDDPDDDPPPDDPPDPPFDKDKDKDFADDPNAAAAWWKKWWCFDPVDPFQDHIDIWIAHRRMTIDIGTDDDTDIDIGGDDPQFDWDQDPVRDTDGPD

Organism: NCBI:txid1031537

Sequence (98 aa):
MTSEKHFTIVGCGKAGDGLHRFSVSGTVTFRGKPIEEGKLVLMPNSKEAGAGPTQVIMIANGQFDGESTPGKKRVEFYASWPNGKRITWEDGRQVPDS

Solvent-accessible surface area (backbone atoms only — not comparable to full-atom values): 6292 Å² total; per-residue (Å²): 144,78,84,83,82,80,80,78,81,83,83,81,68,85,81,64,94,78,71,65,70,41,86,47,70,53,78,44,64,56,97,90,37,64,40,61,47,38,34,40,36,39,37,38,44,90,89,47,88,78,19,58,70,73,42,78,35,61,27,51,78,14,33,35,70,43,74,39,50,48,70,66,60,51,80,41,81,49,64,78,73,92,82,63,55,64,44,71,45,99,86,68,50,76,41,72,60,124